Protein AF-A0A3S4XMI9-F1 (afdb_monomer_lite)

Secondary structure (DSSP, 8-state):
-B-HHHHHHHHHHH-HHHHHHHHHHHHHHHHH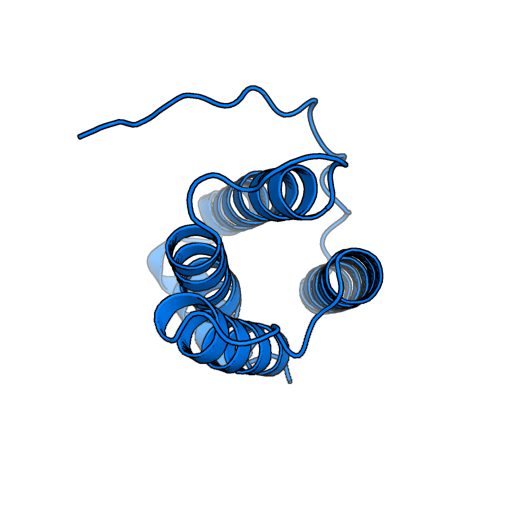HHHHHHSSS--S-HHHHHHHHHHHHHHTTBHHHHHHHHHHHHHHHTTPPPSS-HHHHHHHHHHHHHHHHHHHT----------------

Structure (mmCIF, N/CA/C/O backbone):
data_AF-A0A3S4XMI9-F1
#
_entry.id   AF-A0A3S4XMI9-F1
#
loop_
_atom_site.group_PDB
_atom_site.id
_atom_site.type_symbol
_atom_site.label_atom_id
_atom_site.label_alt_id
_atom_site.label_comp_id
_atom_site.label_asym_id
_atom_site.label_entity_id
_atom_site.label_seq_id
_atom_site.pdbx_PDB_ins_code
_atom_site.Cartn_x
_atom_site.Cartn_y
_atom_site.Cartn_z
_atom_site.occupancy
_atom_site.B_iso_or_equiv
_atom_site.auth_seq_id
_atom_site.auth_comp_id
_atom_site.auth_asym_id
_atom_site.auth_atom_id
_atom_site.pdbx_PDB_model_num
ATOM 1 N N . MET A 1 1 ? 9.997 -5.320 2.770 1.00 86.06 1 MET A N 1
ATOM 2 C CA . MET A 1 1 ? 10.868 -5.868 1.718 1.00 86.06 1 MET A CA 1
ATOM 3 C C . MET A 1 1 ? 10.211 -5.598 0.380 1.00 86.06 1 MET A C 1
ATOM 5 O O . MET A 1 1 ? 8.987 -5.629 0.320 1.00 86.06 1 MET A O 1
ATOM 9 N N . LEU A 1 2 ? 11.016 -5.252 -0.625 1.00 92.62 2 LEU A N 1
ATOM 10 C CA . LEU A 1 2 ? 10.571 -5.104 -2.007 1.00 92.62 2 LEU A CA 1
ATOM 11 C C . LEU A 1 2 ? 11.002 -6.344 -2.784 1.00 92.62 2 LEU A C 1
ATOM 13 O O . LEU A 1 2 ? 12.182 -6.695 -2.765 1.00 92.62 2 LEU A O 1
ATOM 17 N N . ASN A 1 3 ? 10.060 -6.988 -3.458 1.00 95.06 3 ASN A N 1
ATOM 18 C CA . ASN A 1 3 ? 10.336 -8.077 -4.374 1.00 95.06 3 ASN A CA 1
ATOM 19 C C . ASN A 1 3 ? 10.674 -7.495 -5.749 1.00 95.06 3 ASN A C 1
ATOM 21 O O . ASN A 1 3 ? 9.788 -7.136 -6.520 1.00 95.06 3 ASN A O 1
ATOM 25 N N . LEU A 1 4 ? 11.970 -7.363 -6.028 1.00 94.06 4 LEU A N 1
ATOM 26 C CA . LEU A 1 4 ? 12.448 -6.798 -7.291 1.00 94.06 4 LEU A CA 1
ATOM 27 C C . LEU A 1 4 ? 12.168 -7.723 -8.479 1.00 94.06 4 LEU A C 1
ATOM 29 O O . LEU A 1 4 ? 11.846 -7.227 -9.549 1.00 94.06 4 LEU A O 1
ATOM 33 N N . GLN A 1 5 ? 12.194 -9.043 -8.268 1.00 94.75 5 GLN A N 1
ATOM 34 C CA . GLN A 1 5 ? 11.858 -10.004 -9.319 1.00 94.75 5 GLN A CA 1
ATOM 35 C C . GLN A 1 5 ? 10.417 -9.805 -9.801 1.00 94.75 5 GLN A C 1
ATOM 37 O O . GLN A 1 5 ? 10.182 -9.741 -10.997 1.00 94.75 5 GLN A O 1
ATOM 42 N N . GLN A 1 6 ? 9.469 -9.611 -8.878 1.00 94.19 6 GLN A N 1
ATOM 43 C CA . GLN A 1 6 ? 8.073 -9.319 -9.220 1.00 94.19 6 GLN A CA 1
ATOM 44 C C . GLN A 1 6 ? 7.932 -8.040 -10.063 1.00 94.19 6 GLN A C 1
ATOM 46 O O . GLN A 1 6 ? 7.087 -7.987 -10.953 1.00 94.19 6 GLN A O 1
ATOM 51 N N . LEU A 1 7 ? 8.734 -7.007 -9.781 1.00 93.88 7 LEU A N 1
ATOM 52 C CA . LEU A 1 7 ? 8.727 -5.754 -10.542 1.00 93.88 7 LEU A CA 1
ATOM 53 C C . LEU A 1 7 ? 9.347 -5.924 -11.933 1.00 93.88 7 LEU A C 1
ATOM 55 O O . LEU A 1 7 ? 8.830 -5.360 -12.896 1.00 93.88 7 LEU A O 1
ATOM 59 N N . ASP A 1 8 ? 10.424 -6.700 -12.039 1.00 94.00 8 ASP A N 1
ATOM 60 C CA . ASP A 1 8 ? 11.071 -7.014 -13.313 1.00 94.00 8 ASP A CA 1
ATOM 61 C C . ASP A 1 8 ? 10.165 -7.881 -14.200 1.00 94.00 8 ASP A C 1
ATOM 63 O O . ASP A 1 8 ? 10.022 -7.595 -15.389 1.00 94.00 8 ASP A O 1
ATOM 67 N N . ASP A 1 9 ? 9.488 -8.875 -13.620 1.00 94.12 9 ASP A N 1
ATOM 68 C CA . ASP A 1 9 ? 8.506 -9.715 -14.313 1.00 94.12 9 ASP A CA 1
ATOM 69 C C . ASP A 1 9 ? 7.331 -8.859 -14.815 1.00 94.12 9 ASP A C 1
ATOM 71 O O . ASP A 1 9 ? 6.991 -8.895 -15.996 1.00 94.12 9 ASP A O 1
ATOM 75 N N . LEU A 1 10 ? 6.781 -7.994 -13.952 1.00 93.12 10 LEU A N 1
ATOM 76 C CA . LEU A 1 10 ? 5.700 -7.073 -14.318 1.00 93.12 10 LEU A CA 1
ATOM 77 C C . LEU A 1 10 ? 6.110 -6.120 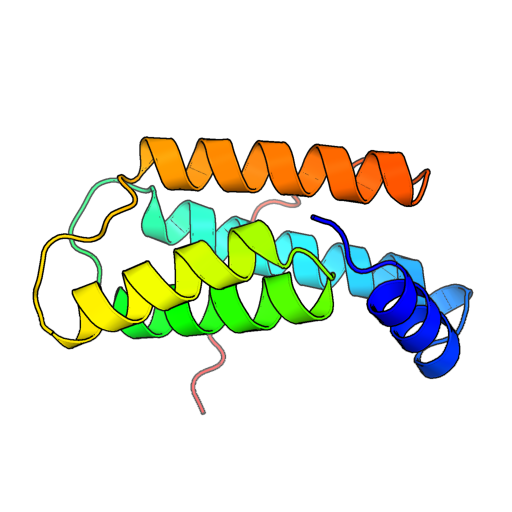-15.452 1.00 93.12 10 LEU A C 1
ATOM 79 O O . LEU A 1 10 ? 5.318 -5.839 -16.352 1.00 93.12 10 LEU A O 1
ATOM 83 N N . ARG A 1 11 ? 7.355 -5.631 -15.428 1.00 94.44 11 ARG A N 1
ATOM 84 C CA . ARG A 1 11 ? 7.916 -4.799 -16.501 1.00 94.44 11 ARG A CA 1
ATOM 85 C C . ARG A 1 11 ? 8.071 -5.586 -17.797 1.00 94.44 11 ARG A C 1
ATOM 87 O O . ARG A 1 11 ? 7.800 -5.039 -18.862 1.00 94.44 11 ARG A O 1
ATOM 94 N N . SER A 1 12 ? 8.505 -6.841 -17.717 1.00 94.75 12 SER A N 1
ATOM 95 C CA . SER A 1 12 ? 8.649 -7.714 -18.883 1.00 94.75 12 SER A CA 1
ATOM 96 C C . SER A 1 12 ? 7.299 -8.024 -19.532 1.00 94.75 12 SER A C 1
ATOM 98 O O . SER A 1 12 ? 7.211 -8.053 -20.757 1.00 94.75 12 SER A O 1
ATOM 100 N N . ASP A 1 13 ? 6.258 -8.235 -18.728 1.00 93.88 13 ASP A N 1
ATOM 101 C CA . ASP A 1 13 ? 4.923 -8.597 -19.211 1.00 93.88 13 ASP A CA 1
ATOM 102 C C . ASP A 1 13 ? 4.200 -7.428 -19.892 1.00 93.88 13 ASP A C 1
ATOM 104 O O . ASP A 1 13 ? 3.504 -7.613 -20.891 1.00 93.88 13 ASP A O 1
ATOM 108 N N . VAL A 1 14 ? 4.357 -6.217 -19.353 1.00 93.19 14 VAL A N 1
ATOM 109 C CA . VAL A 1 14 ? 3.619 -5.023 -19.804 1.00 93.19 14 VAL A CA 1
ATOM 110 C C . VAL A 1 14 ? 4.425 -4.206 -20.822 1.00 93.19 14 VAL A C 1
ATOM 112 O O . VAL A 1 14 ? 3.853 -3.482 -21.637 1.00 93.19 14 VAL A O 1
ATOM 115 N N . GLY A 1 15 ? 5.751 -4.349 -20.813 1.00 92.12 15 GLY A N 1
ATOM 116 C CA . GLY A 1 15 ? 6.674 -3.553 -21.614 1.00 92.12 15 GLY A CA 1
ATOM 117 C C . GLY A 1 15 ? 7.021 -2.209 -20.967 1.00 92.12 15 GLY A C 1
ATOM 118 O O . GLY A 1 15 ? 6.340 -1.723 -20.065 1.00 92.12 15 GLY A O 1
ATOM 119 N N . GLU A 1 16 ? 8.112 -1.601 -21.438 1.00 84.62 16 GLU A N 1
ATOM 120 C CA . GLU A 1 16 ? 8.682 -0.375 -20.857 1.00 84.62 16 GLU A CA 1
ATOM 121 C C . GLU A 1 16 ? 7.699 0.805 -20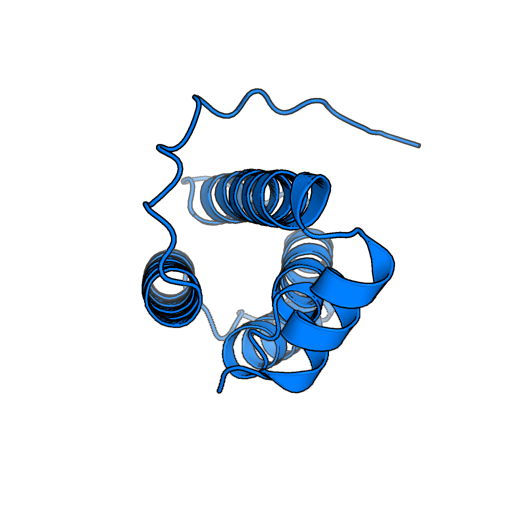.886 1.00 84.62 16 GLU A C 1
ATOM 123 O O . GLU A 1 16 ? 7.548 1.496 -19.878 1.00 84.62 16 GLU A O 1
ATOM 128 N N . ASP A 1 17 ? 6.967 0.966 -21.993 1.00 82.81 17 ASP A N 1
ATOM 129 C CA . ASP A 1 17 ? 6.012 2.062 -22.184 1.00 82.81 17 ASP A CA 1
ATOM 130 C C . ASP A 1 17 ? 4.792 1.953 -21.252 1.00 82.81 17 ASP A C 1
ATOM 132 O O . ASP A 1 17 ? 4.305 2.963 -20.753 1.00 82.81 17 ASP A O 1
ATOM 136 N N . GLY A 1 18 ? 4.307 0.736 -20.983 1.00 91.00 18 GLY A N 1
ATOM 137 C CA . GLY A 1 18 ? 3.114 0.517 -20.156 1.00 91.00 18 GLY A CA 1
ATOM 138 C C . GLY A 1 18 ? 3.409 0.325 -18.668 1.00 91.00 18 GLY A C 1
ATOM 139 O O . GLY A 1 18 ? 2.505 0.433 -17.840 1.00 91.00 18 GLY A O 1
ATOM 140 N N . PHE A 1 19 ? 4.662 0.041 -18.298 1.00 92.88 19 PHE A N 1
ATOM 141 C CA . PHE A 1 19 ? 5.026 -0.225 -16.908 1.00 92.88 19 PHE A CA 1
ATOM 142 C C . PHE A 1 19 ? 4.801 1.000 -16.015 1.00 92.88 19 PHE A C 1
ATOM 144 O O . PHE A 1 19 ? 4.235 0.872 -14.932 1.00 92.88 19 PHE A O 1
ATOM 151 N N . ALA A 1 20 ? 5.203 2.192 -16.465 1.00 91.69 20 ALA A N 1
ATOM 152 C CA . ALA A 1 20 ? 5.030 3.415 -15.683 1.00 91.69 20 ALA A CA 1
ATOM 153 C C . ALA A 1 20 ? 3.546 3.741 -15.436 1.00 91.69 20 ALA A C 1
ATOM 155 O O . ALA A 1 20 ? 3.173 4.051 -14.302 1.00 91.69 20 ALA A O 1
ATOM 156 N N . ASP A 1 21 ? 2.710 3.603 -16.468 1.00 90.69 21 ASP A N 1
ATOM 157 C CA . ASP A 1 21 ? 1.262 3.823 -16.384 1.00 90.69 21 ASP A CA 1
ATOM 158 C C . ASP A 1 21 ? 0.592 2.799 -15.465 1.00 90.69 21 ASP A C 1
ATOM 160 O O . ASP A 1 21 ? -0.254 3.152 -14.643 1.00 90.69 21 ASP A O 1
ATOM 164 N N . LEU A 1 22 ? 1.015 1.535 -15.537 1.00 92.12 22 LEU A N 1
ATOM 165 C CA . LEU A 1 22 ? 0.497 0.487 -14.667 1.00 92.12 22 LEU A CA 1
ATOM 166 C C . LEU A 1 22 ? 0.853 0.736 -13.196 1.00 92.12 22 LEU A C 1
ATOM 168 O O . LEU A 1 22 ? -0.005 0.603 -12.324 1.00 92.12 22 LEU A O 1
ATOM 172 N N . ILE A 1 23 ? 2.102 1.123 -12.909 1.00 93.50 23 ILE A N 1
ATOM 173 C CA . ILE A 1 23 ? 2.518 1.505 -11.554 1.00 93.50 23 ILE A CA 1
ATOM 174 C C . ILE A 1 23 ? 1.680 2.690 -11.066 1.00 93.50 23 ILE A C 1
ATOM 176 O O . ILE A 1 23 ? 1.179 2.648 -9.943 1.00 93.50 23 ILE A O 1
ATOM 180 N N . ALA A 1 24 ? 1.488 3.722 -11.893 1.00 91.75 24 ALA A N 1
ATOM 181 C CA . ALA A 1 24 ? 0.673 4.880 -11.535 1.00 91.75 24 ALA A CA 1
ATOM 182 C C . ALA A 1 24 ? -0.781 4.490 -11.215 1.00 91.75 24 ALA A C 1
ATOM 184 O O . ALA A 1 24 ? -1.307 4.939 -10.198 1.00 91.75 24 ALA A O 1
ATOM 185 N N . LEU A 1 25 ? -1.386 3.601 -12.011 1.00 91.38 25 LEU A N 1
ATOM 186 C CA . LEU A 1 25 ? -2.740 3.094 -11.783 1.00 91.38 25 LEU A CA 1
ATOM 187 C C . LEU A 1 25 ? -2.854 2.363 -10.439 1.00 91.38 25 LEU A C 1
ATOM 189 O O . LEU A 1 25 ? -3.701 2.709 -9.620 1.00 91.38 25 LEU A O 1
ATOM 193 N N . PHE A 1 26 ? -1.958 1.412 -10.156 1.00 92.56 26 PHE A N 1
ATOM 194 C CA . PHE A 1 26 ? -1.972 0.707 -8.869 1.00 92.56 26 PHE A CA 1
ATOM 195 C C . PHE A 1 26 ? -1.750 1.653 -7.683 1.00 92.56 26 PHE A C 1
ATOM 197 O O . PHE A 1 26 ? -2.367 1.478 -6.628 1.00 92.56 26 PHE A O 1
ATOM 204 N N . LEU A 1 27 ? -0.864 2.644 -7.830 1.00 93.69 27 LEU A N 1
ATOM 205 C CA . LEU A 1 27 ? -0.624 3.659 -6.804 1.00 93.69 27 LEU A CA 1
ATOM 206 C C . LEU A 1 27 ? -1.880 4.499 -6.536 1.00 93.69 27 LEU A C 1
ATOM 208 O O . LEU A 1 27 ? -2.186 4.754 -5.370 1.00 93.69 27 LEU A O 1
ATOM 212 N N . GLU A 1 28 ? -2.601 4.900 -7.584 1.00 92.94 28 GLU A N 1
ATOM 213 C CA . GLU A 1 28 ? -3.854 5.654 -7.490 1.00 92.94 28 GLU A CA 1
ATOM 214 C C . GLU A 1 28 ? -4.959 4.831 -6.821 1.00 92.94 28 GLU A C 1
ATOM 216 O O . GLU A 1 28 ? -5.554 5.281 -5.840 1.00 92.94 28 GLU A O 1
ATOM 221 N N . GLU A 1 29 ? -5.203 3.602 -7.278 1.00 92.88 29 GLU A N 1
ATOM 222 C CA . GLU A 1 29 ? -6.235 2.739 -6.696 1.00 92.88 29 GLU A CA 1
ATOM 223 C C . GLU A 1 29 ? -5.960 2.449 -5.215 1.00 92.88 29 GLU A C 1
ATOM 225 O O . GLU A 1 29 ? -6.843 2.585 -4.360 1.00 92.88 29 GLU A O 1
ATOM 230 N N . THR A 1 30 ? -4.708 2.114 -4.889 1.00 94.94 30 THR A N 1
ATOM 231 C CA . THR A 1 30 ? -4.286 1.864 -3.505 1.00 94.94 30 THR A CA 1
ATOM 232 C C . THR A 1 30 ? -4.468 3.116 -2.647 1.00 94.94 30 THR A C 1
ATOM 234 O O . THR A 1 30 ? -4.961 3.030 -1.521 1.00 94.94 30 THR A O 1
ATOM 237 N N . ASP A 1 31 ? -4.143 4.295 -3.184 1.00 94.25 31 ASP A N 1
ATOM 238 C CA . ASP A 1 31 ? -4.295 5.571 -2.492 1.00 94.25 31 ASP A CA 1
ATOM 239 C C . ASP A 1 31 ? -5.720 5.846 -2.030 1.00 94.25 31 ASP A C 1
ATOM 241 O O . ASP A 1 31 ? -5.911 6.345 -0.913 1.00 94.25 31 ASP A O 1
ATOM 245 N N . GLY A 1 32 ? -6.716 5.576 -2.869 1.00 93.25 32 GLY A N 1
ATOM 246 C CA . GLY A 1 32 ? -8.089 5.862 -2.483 1.00 93.25 32 GLY A CA 1
ATOM 247 C C . GLY A 1 32 ? -8.742 4.781 -1.647 1.00 93.25 32 GLY A C 1
ATOM 248 O O . GLY A 1 32 ? -9.603 5.118 -0.832 1.00 93.25 32 GLY A O 1
ATOM 249 N N . VAL A 1 33 ? -8.297 3.523 -1.734 1.00 94.94 33 VAL A N 1
ATOM 250 C CA . VAL A 1 33 ? -8.676 2.528 -0.720 1.00 94.94 33 VAL A CA 1
ATOM 251 C C . VAL A 1 33 ? -8.101 2.923 0.636 1.00 94.94 33 VAL A C 1
ATOM 253 O O . VAL A 1 33 ? -8.857 3.008 1.603 1.00 94.94 33 VAL A O 1
ATOM 256 N N . VAL A 1 34 ? -6.818 3.296 0.712 1.00 95.38 34 VAL A N 1
ATOM 257 C CA . VAL A 1 34 ? -6.225 3.824 1.952 1.00 95.38 34 VAL A CA 1
ATOM 258 C C . VAL A 1 34 ? -6.987 5.061 2.427 1.00 95.38 34 VAL A C 1
ATOM 260 O O . VAL A 1 34 ? -7.403 5.097 3.578 1.00 95.38 34 VAL A O 1
ATOM 263 N N . ALA A 1 35 ? -7.279 6.035 1.560 1.00 93.69 35 ALA A N 1
ATOM 264 C CA . ALA A 1 35 ? -8.031 7.233 1.949 1.00 93.69 35 ALA A CA 1
ATOM 265 C C . ALA A 1 35 ? -9.432 6.904 2.497 1.00 93.69 35 ALA A C 1
ATOM 267 O O . ALA A 1 35 ? -9.852 7.461 3.513 1.00 93.69 35 ALA A O 1
ATOM 268 N N . ARG A 1 36 ? -10.151 5.963 1.869 1.00 93.50 36 ARG A N 1
ATOM 269 C CA . ARG A 1 36 ? -11.447 5.476 2.361 1.00 93.50 36 ARG A CA 1
ATOM 270 C C . ARG A 1 36 ? -11.304 4.817 3.729 1.00 93.50 36 ARG A C 1
ATOM 272 O O . ARG A 1 36 ? -12.118 5.076 4.617 1.00 93.50 36 ARG A O 1
ATOM 279 N N . MET A 1 37 ? -10.285 3.987 3.929 1.00 93.62 37 MET A N 1
ATOM 280 C CA . MET A 1 37 ? -10.042 3.294 5.196 1.00 93.62 37 MET A CA 1
ATOM 281 C C . MET A 1 37 ? -9.569 4.233 6.308 1.00 93.62 37 MET A C 1
ATOM 283 O O . MET A 1 37 ? -9.866 3.984 7.475 1.00 93.62 37 MET A O 1
ATOM 287 N N . THR A 1 38 ? -8.912 5.341 5.977 1.00 94.44 38 THR A N 1
ATOM 288 C CA . THR A 1 38 ? -8.389 6.285 6.973 1.00 94.44 38 THR A CA 1
ATOM 289 C C . THR A 1 38 ? -9.333 7.442 7.283 1.00 94.44 38 THR A C 1
ATOM 291 O O . THR A 1 38 ? -9.217 8.061 8.341 1.00 94.44 38 THR A O 1
ATOM 294 N N . ALA A 1 39 ? -10.327 7.689 6.425 1.00 93.00 39 ALA A N 1
ATOM 295 C CA . ALA A 1 39 ? -11.370 8.680 6.668 1.00 93.00 39 ALA A CA 1
ATOM 296 C C . ALA A 1 39 ? -12.143 8.416 7.981 1.00 93.00 39 ALA A C 1
ATOM 298 O O . ALA A 1 39 ? -12.332 7.265 8.377 1.00 93.00 39 ALA A O 1
ATOM 299 N N . PRO A 1 40 ? -12.644 9.448 8.673 1.00 90.94 40 PRO A N 1
ATOM 300 C CA . PRO A 1 40 ? -13.498 9.250 9.839 1.00 90.94 40 PRO A CA 1
ATOM 301 C C . PRO A 1 40 ? -14.846 8.619 9.450 1.00 90.94 40 PRO A C 1
ATOM 303 O O . PRO A 1 40 ? -15.371 8.865 8.366 1.00 90.94 40 PRO A O 1
ATOM 306 N N . GLY A 1 41 ? -15.430 7.839 10.362 1.00 87.88 41 GLY A N 1
ATOM 307 C CA . GLY A 1 41 ? -16.754 7.231 10.193 1.00 87.88 41 GLY A CA 1
ATOM 308 C C . GLY A 1 41 ? -16.738 5.704 10.041 1.00 87.88 41 GLY A C 1
ATOM 309 O O . GLY A 1 41 ? -15.668 5.089 9.994 1.00 87.88 41 GLY A O 1
ATOM 310 N N . PRO A 1 42 ? -17.930 5.078 10.012 1.00 81.62 42 PRO A N 1
ATOM 311 C CA . PRO A 1 42 ? -18.061 3.630 9.908 1.00 81.62 42 PRO A CA 1
ATOM 312 C C . PRO A 1 42 ? -17.536 3.124 8.561 1.00 81.62 42 PRO A C 1
ATOM 314 O O . PRO A 1 42 ? -17.748 3.742 7.518 1.00 81.62 42 PRO A O 1
ATOM 317 N N . LYS A 1 43 ? -16.855 1.979 8.591 1.00 85.44 43 LYS A N 1
ATOM 318 C CA . LYS A 1 43 ? -16.367 1.279 7.399 1.00 85.44 43 LYS A CA 1
ATOM 319 C C . LYS A 1 43 ? -17.406 0.266 6.950 1.00 85.44 43 LYS A C 1
ATOM 321 O O . LYS A 1 43 ? -17.941 -0.451 7.789 1.00 85.44 43 LYS A O 1
ATOM 326 N N . MET A 1 44 ? -17.690 0.232 5.649 1.00 81.56 44 MET A N 1
ATOM 327 C CA . MET A 1 44 ? -18.695 -0.681 5.099 1.00 81.56 44 MET A CA 1
ATOM 328 C C . MET A 1 44 ? -18.190 -2.126 5.073 1.00 81.56 44 MET A C 1
ATOM 330 O O . MET A 1 44 ? -18.901 -3.003 5.549 1.00 81.56 44 MET A O 1
ATOM 334 N N . ASP A 1 45 ? -16.966 -2.360 4.588 1.00 93.19 45 ASP A N 1
ATOM 335 C CA . ASP A 1 45 ? -16.355 -3.694 4.559 1.00 93.19 45 ASP A CA 1
ATOM 336 C C . ASP A 1 45 ? -14.817 -3.617 4.692 1.00 93.19 45 ASP A C 1
ATOM 338 O O . ASP A 1 45 ? -14.091 -3.589 3.695 1.00 93.19 45 ASP A O 1
ATOM 342 N N . PRO A 1 46 ? -14.285 -3.554 5.930 1.00 92.12 46 PRO A N 1
ATOM 343 C CA . PRO A 1 46 ? -12.843 -3.501 6.158 1.00 92.12 46 PRO A CA 1
ATOM 344 C C . PRO A 1 46 ? -12.093 -4.730 5.637 1.00 92.12 46 PRO A C 1
ATOM 346 O O . PRO A 1 46 ? -10.931 -4.610 5.262 1.00 92.12 46 PRO A O 1
ATOM 349 N N . ALA A 1 47 ? -12.725 -5.909 5.637 1.00 96.00 47 ALA A N 1
ATOM 350 C CA . ALA A 1 47 ? -12.075 -7.141 5.205 1.00 96.00 47 ALA A CA 1
ATOM 351 C C . ALA A 1 47 ? -11.847 -7.125 3.689 1.00 96.00 47 ALA A C 1
ATOM 353 O O . ALA A 1 47 ? -10.735 -7.405 3.243 1.00 96.00 47 ALA A O 1
ATOM 354 N N . ALA A 1 48 ? -12.854 -6.717 2.909 1.00 96.12 48 ALA A N 1
ATOM 355 C CA . ALA A 1 48 ? -12.709 -6.529 1.467 1.00 96.12 48 ALA A CA 1
ATOM 356 C C . ALA A 1 48 ? -11.683 -5.436 1.124 1.00 96.12 48 ALA A C 1
ATOM 358 O O . ALA A 1 48 ? -10.862 -5.618 0.223 1.00 96.12 48 ALA A O 1
ATOM 359 N N . ASP A 1 49 ? -11.672 -4.332 1.875 1.00 96.44 49 ASP A N 1
ATOM 360 C CA . ASP A 1 49 ? -10.688 -3.266 1.679 1.00 96.44 49 ASP A CA 1
ATOM 361 C C . ASP A 1 49 ? -9.248 -3.769 1.928 1.00 96.44 49 ASP A C 1
ATOM 363 O O . ASP A 1 49 ? -8.361 -3.553 1.098 1.00 96.44 49 ASP A O 1
ATOM 367 N N . PHE A 1 50 ? -9.000 -4.508 3.019 1.00 97.31 50 PHE A N 1
ATOM 368 C CA . PHE A 1 50 ? -7.684 -5.109 3.275 1.00 97.31 50 PHE A CA 1
ATOM 369 C C . PHE A 1 50 ? -7.315 -6.200 2.263 1.00 97.31 50 PHE A C 1
ATOM 371 O O . PHE A 1 50 ? -6.145 -6.300 1.887 1.00 97.31 50 PHE A O 1
ATOM 378 N N . HIS A 1 51 ? -8.288 -6.979 1.782 1.00 97.38 51 HIS A N 1
ATOM 379 C CA . HIS A 1 51 ? -8.078 -7.964 0.721 1.00 97.38 51 HIS A CA 1
ATOM 380 C C . HIS A 1 51 ? -7.568 -7.303 -0.564 1.00 97.38 51 HIS A C 1
ATOM 382 O O . HIS A 1 51 ? -6.593 -7.771 -1.161 1.00 97.38 51 HIS A O 1
ATOM 388 N N . PHE A 1 52 ? -8.190 -6.188 -0.959 1.00 96.44 52 PHE A N 1
ATOM 389 C CA . PHE A 1 52 ? -7.748 -5.392 -2.098 1.00 96.44 52 PHE A CA 1
ATOM 390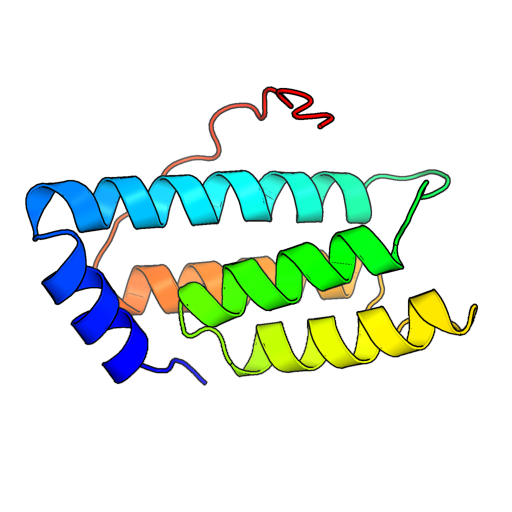 C C . PHE A 1 52 ? -6.319 -4.876 -1.890 1.00 96.44 52 PHE A C 1
ATOM 392 O O . PHE A 1 52 ? -5.450 -5.123 -2.728 1.00 96.44 52 PHE A O 1
ATOM 399 N N . LEU A 1 53 ? -6.045 -4.226 -0.750 1.00 96.88 53 LEU A N 1
ATOM 400 C CA . LEU A 1 53 ? -4.714 -3.688 -0.445 1.00 96.88 53 LEU A CA 1
ATOM 401 C C . LEU A 1 53 ? -3.638 -4.778 -0.456 1.00 96.88 53 LEU A C 1
ATOM 403 O O . LEU A 1 53 ? -2.561 -4.576 -1.019 1.00 96.88 53 LEU A O 1
ATOM 407 N N . LYS A 1 54 ? -3.929 -5.954 0.109 1.00 96.06 54 LYS A N 1
ATOM 408 C CA . LYS A 1 54 ? -3.037 -7.119 0.070 1.00 96.06 54 LYS A CA 1
ATOM 409 C C . LYS A 1 54 ? -2.668 -7.481 -1.368 1.00 96.06 54 LYS A C 1
ATOM 411 O O . LYS A 1 54 ? -1.483 -7.667 -1.647 1.00 96.06 54 LYS A O 1
ATOM 416 N N . GLY A 1 55 ? -3.656 -7.592 -2.258 1.00 94.81 55 GLY A N 1
ATOM 417 C CA . GLY A 1 55 ? -3.455 -7.940 -3.667 1.00 94.81 55 GLY A CA 1
ATOM 418 C C . GLY A 1 55 ? -2.679 -6.874 -4.441 1.00 94.81 55 GLY A C 1
ATOM 419 O O . GLY A 1 55 ? -1.641 -7.180 -5.028 1.00 94.81 55 GLY A O 1
ATOM 420 N N . ALA A 1 56 ? -3.132 -5.619 -4.379 1.00 93.12 56 ALA A N 1
ATOM 421 C CA . ALA A 1 56 ? -2.515 -4.497 -5.086 1.00 93.12 56 ALA A CA 1
ATOM 422 C C . ALA A 1 56 ? -1.042 -4.317 -4.691 1.00 93.12 56 ALA A C 1
ATOM 424 O O . ALA A 1 56 ? -0.153 -4.236 -5.538 1.00 93.12 56 ALA A O 1
ATOM 425 N N . THR A 1 57 ? -0.751 -4.349 -3.390 1.00 94.31 57 THR A N 1
ATOM 426 C CA . THR A 1 57 ? 0.618 -4.151 -2.901 1.00 94.31 57 THR A CA 1
ATOM 427 C C . THR A 1 57 ? 1.518 -5.363 -3.128 1.00 94.31 57 THR A C 1
ATOM 429 O O . THR A 1 57 ? 2.716 -5.190 -3.347 1.00 94.31 57 THR A O 1
ATOM 432 N N . ARG A 1 58 ? 0.964 -6.583 -3.188 1.00 94.50 58 ARG A N 1
ATOM 433 C CA . ARG A 1 58 ? 1.711 -7.773 -3.622 1.00 94.50 58 ARG A CA 1
ATOM 434 C C . ARG A 1 58 ? 2.148 -7.671 -5.081 1.00 94.50 58 ARG A C 1
ATOM 436 O O . ARG A 1 58 ? 3.295 -7.998 -5.372 1.00 94.50 58 ARG A O 1
ATOM 443 N N . ASN A 1 59 ? 1.275 -7.192 -5.968 1.00 91.69 59 ASN A N 1
ATOM 444 C CA . ASN A 1 59 ? 1.606 -6.996 -7.385 1.00 91.69 59 ASN A CA 1
ATOM 445 C C . ASN A 1 59 ? 2.730 -5.966 -7.577 1.00 91.69 59 ASN A C 1
ATOM 447 O O . ASN A 1 59 ? 3.575 -6.133 -8.449 1.00 91.69 59 ASN A O 1
ATOM 451 N N . LEU A 1 60 ? 2.799 -4.958 -6.704 1.00 93.81 60 LEU A N 1
ATOM 452 C CA . LEU A 1 60 ? 3.893 -3.981 -6.648 1.00 93.81 60 LEU A CA 1
ATOM 453 C C . LEU A 1 60 ? 5.155 -4.491 -5.920 1.00 93.81 60 LEU A C 1
ATOM 455 O O . LEU A 1 60 ? 6.081 -3.722 -5.663 1.00 93.81 60 LEU A O 1
ATOM 459 N N . GLY A 1 61 ? 5.192 -5.762 -5.514 1.00 94.50 61 GLY A N 1
ATOM 460 C CA . GLY A 1 61 ? 6.314 -6.348 -4.781 1.00 94.50 61 GLY A CA 1
ATOM 461 C C . GLY A 1 61 ? 6.474 -5.844 -3.339 1.00 94.50 61 GLY A C 1
ATOM 462 O O . GLY A 1 61 ? 7.504 -6.101 -2.720 1.00 94.50 61 GLY A O 1
ATOM 463 N N . LEU A 1 62 ? 5.492 -5.148 -2.759 1.00 95.81 62 LEU A N 1
ATOM 464 C CA . LEU A 1 62 ? 5.531 -4.604 -1.393 1.00 95.81 62 LEU A CA 1
ATOM 465 C C . LEU A 1 62 ? 5.186 -5.682 -0.348 1.00 95.81 62 LEU A C 1
ATOM 467 O O . LEU A 1 62 ? 4.209 -5.571 0.392 1.00 95.81 62 LEU A O 1
ATOM 471 N N . GLU A 1 63 ? 5.997 -6.735 -0.264 1.00 94.50 63 GLU A N 1
ATOM 472 C CA . GLU A 1 63 ? 5.693 -7.947 0.514 1.00 94.50 63 GLU A CA 1
ATOM 473 C C . GLU A 1 63 ? 5.371 -7.675 1.986 1.00 94.50 63 GLU A C 1
ATOM 475 O O . GLU A 1 63 ? 4.447 -8.263 2.540 1.00 94.50 63 GLU A O 1
ATOM 480 N N . SER A 1 64 ? 6.101 -6.755 2.624 1.00 93.06 64 SER A N 1
ATOM 481 C CA . SER A 1 64 ? 5.859 -6.431 4.036 1.00 93.06 64 SER A CA 1
ATOM 482 C C . SER A 1 64 ? 4.517 -5.742 4.249 1.00 93.06 64 SER A C 1
ATOM 484 O O . SER A 1 64 ? 3.827 -6.064 5.206 1.00 93.06 64 SER A O 1
ATOM 486 N N . PHE A 1 65 ? 4.133 -4.821 3.365 1.00 95.19 65 PHE A N 1
ATOM 487 C CA . PHE A 1 65 ? 2.840 -4.152 3.478 1.00 95.19 65 PHE A CA 1
ATOM 488 C C . PHE A 1 65 ? 1.704 -5.131 3.169 1.00 95.19 65 PHE A C 1
ATOM 490 O O . PHE A 1 65 ? 0.747 -5.222 3.931 1.00 95.19 65 PHE A O 1
ATOM 497 N N . SER A 1 66 ? 1.871 -5.951 2.126 1.00 96.50 66 SER A N 1
ATOM 498 C CA . SER A 1 66 ? 0.923 -7.011 1.775 1.00 96.50 66 SER A CA 1
ATOM 499 C C . SER A 1 66 ? 0.691 -7.993 2.931 1.00 96.50 66 SER A C 1
ATOM 501 O O . SER A 1 66 ? -0.453 -8.348 3.216 1.00 96.50 66 SER A O 1
ATOM 503 N N . ALA A 1 67 ? 1.749 -8.383 3.652 1.00 95.50 67 ALA A N 1
ATOM 504 C CA . ALA A 1 67 ? 1.644 -9.259 4.818 1.00 95.50 67 ALA A CA 1
ATOM 505 C C . ALA A 1 67 ? 0.825 -8.626 5.955 1.00 95.50 67 ALA A C 1
ATOM 507 O O . ALA A 1 67 ? -0.063 -9.276 6.502 1.00 95.50 67 ALA A O 1
ATOM 508 N N . VAL A 1 68 ? 1.058 -7.347 6.265 1.00 95.38 68 VAL A N 1
ATOM 509 C CA . VAL A 1 68 ? 0.284 -6.650 7.303 1.00 95.38 68 VAL A CA 1
ATOM 510 C C . VAL A 1 68 ? -1.179 -6.470 6.874 1.00 95.38 68 VAL A C 1
ATOM 512 O O . VAL A 1 68 ? -2.084 -6.655 7.688 1.00 95.38 68 VAL A O 1
ATOM 515 N N . CYS A 1 69 ? -1.445 -6.183 5.594 1.00 96.81 69 CYS A N 1
ATOM 516 C CA . CYS A 1 69 ? -2.811 -6.158 5.065 1.00 96.81 69 CYS A CA 1
ATOM 517 C C . CYS A 1 69 ? -3.499 -7.521 5.186 1.00 96.81 69 CYS A C 1
ATOM 519 O O . CYS A 1 69 ? -4.676 -7.567 5.518 1.00 96.81 69 CYS A O 1
ATOM 521 N N . HIS A 1 70 ? -2.781 -8.625 4.976 1.00 97.56 70 HIS A N 1
ATOM 522 C CA . HIS A 1 70 ? -3.331 -9.966 5.156 1.00 97.56 70 HIS A CA 1
ATOM 523 C C . HIS A 1 70 ? -3.697 -10.251 6.622 1.00 97.56 70 HIS A C 1
ATOM 525 O O . HIS A 1 70 ? -4.778 -10.763 6.899 1.00 97.56 70 HIS A O 1
ATOM 531 N N . GLU A 1 71 ? -2.848 -9.880 7.582 1.00 97.06 71 GLU A N 1
ATOM 532 C CA . GLU A 1 71 ? -3.180 -10.016 9.008 1.00 97.06 71 GLU A CA 1
ATOM 533 C C . GLU A 1 71 ? -4.411 -9.180 9.388 1.00 97.06 71 GLU A C 1
ATOM 535 O O . GLU A 1 71 ? -5.293 -9.646 10.115 1.00 97.06 71 GLU A O 1
ATOM 540 N N . ALA A 1 72 ? -4.505 -7.959 8.856 1.00 96.44 72 ALA A N 1
ATOM 541 C CA . ALA A 1 72 ? -5.643 -7.081 9.083 1.00 96.44 72 ALA A CA 1
ATOM 542 C C . ALA A 1 72 ? -6.935 -7.570 8.405 1.00 96.44 72 ALA A C 1
ATOM 544 O O . ALA A 1 72 ? -8.001 -7.465 9.009 1.00 96.44 72 ALA A O 1
ATOM 545 N N . GLU A 1 73 ? -6.849 -8.163 7.212 1.00 97.75 73 GLU A N 1
ATOM 546 C CA . GLU A 1 73 ? -7.959 -8.840 6.527 1.00 97.75 73 GLU A CA 1
ATOM 547 C C . GLU A 1 73 ? -8.531 -9.962 7.397 1.00 97.75 73 GLU A C 1
ATOM 549 O O . GLU A 1 73 ? -9.740 -10.012 7.622 1.00 97.75 73 GLU A O 1
ATOM 554 N N . LEU A 1 74 ? -7.668 -10.830 7.936 1.00 97.62 74 LEU A N 1
ATOM 555 C CA . LEU A 1 74 ? -8.088 -11.944 8.790 1.00 97.62 74 LEU A CA 1
ATOM 556 C C . LEU A 1 74 ? -8.753 -11.451 10.081 1.00 97.62 74 LEU A C 1
ATOM 558 O O . LEU A 1 74 ? -9.800 -11.970 10.473 1.00 97.62 74 LEU A O 1
ATOM 562 N N . ALA A 1 75 ? -8.173 -10.437 10.729 1.00 96.25 75 ALA A N 1
ATOM 563 C CA . ALA A 1 75 ? -8.752 -9.836 11.927 1.00 96.25 75 ALA A CA 1
ATOM 564 C C . ALA A 1 75 ? -10.126 -9.211 11.633 1.00 96.25 75 ALA A C 1
ATOM 566 O O . ALA A 1 75 ? -11.092 -9.493 12.344 1.00 96.25 75 ALA A O 1
ATOM 567 N N . ALA A 1 76 ? -10.236 -8.433 10.552 1.00 95.06 76 ALA A N 1
ATOM 568 C CA . ALA A 1 76 ? -11.482 -7.803 10.129 1.00 95.06 76 ALA A CA 1
ATOM 569 C C . ALA A 1 76 ? -12.573 -8.834 9.799 1.00 95.06 76 ALA A C 1
ATOM 571 O O . ALA A 1 76 ? -13.702 -8.698 10.270 1.00 95.06 76 ALA A O 1
ATOM 572 N N . ALA A 1 77 ? -12.234 -9.893 9.057 1.00 95.75 77 ALA A N 1
ATOM 573 C CA . ALA A 1 77 ? -13.161 -10.973 8.718 1.00 95.75 77 ALA A CA 1
ATOM 574 C C . ALA A 1 77 ? -13.662 -11.732 9.960 1.00 95.75 77 ALA A C 1
ATOM 576 O O . ALA A 1 77 ? -14.795 -12.211 9.990 1.00 95.75 77 ALA A O 1
ATOM 577 N N . ALA A 1 78 ? -12.839 -11.810 11.008 1.00 95.62 78 ALA A N 1
ATOM 578 C CA . ALA A 1 78 ? -13.196 -12.400 12.296 1.00 95.62 78 ALA A CA 1
ATOM 579 C C . ALA A 1 78 ? -13.919 -11.426 13.252 1.00 95.62 78 ALA A C 1
ATOM 581 O O . ALA A 1 78 ? -14.189 -11.785 14.403 1.00 95.62 78 ALA A O 1
ATOM 582 N N . GLY A 1 79 ? -14.200 -10.189 12.823 1.00 93.44 79 GLY A N 1
ATOM 583 C CA . GLY A 1 79 ? -14.780 -9.144 13.673 1.00 93.44 79 GLY A CA 1
ATOM 584 C C . GLY A 1 79 ? -13.873 -8.720 14.835 1.00 93.44 79 GLY A C 1
ATOM 585 O O . GLY A 1 79 ? -14.361 -8.225 15.850 1.00 93.44 79 GLY A O 1
ATOM 586 N N . GLN A 1 80 ? -12.565 -8.957 14.718 1.00 93.75 80 GLN A N 1
ATOM 587 C CA . GLN A 1 80 ? -11.558 -8.585 15.705 1.00 93.75 80 GLN A CA 1
ATOM 588 C C . GLN A 1 80 ? -10.955 -7.211 15.382 1.00 93.75 80 GLN A C 1
ATOM 590 O O . GLN A 1 80 ? -10.961 -6.784 14.223 1.00 93.75 80 GLN A O 1
ATOM 595 N N . PRO A 1 81 ? -10.394 -6.511 16.384 1.00 90.06 81 PRO A N 1
ATOM 596 C CA . PRO A 1 81 ? -9.606 -5.311 16.139 1.00 90.06 81 PRO A CA 1
ATOM 597 C C . PRO A 1 81 ? -8.449 -5.595 15.178 1.00 90.06 81 PRO A C 1
ATOM 599 O O . PRO A 1 81 ? -7.720 -6.574 15.338 1.00 90.06 81 PRO A O 1
ATOM 602 N N . THR A 1 82 ? -8.271 -4.723 14.192 1.00 91.81 82 THR A N 1
ATOM 603 C CA . THR A 1 82 ? -7.183 -4.828 13.219 1.00 91.81 82 THR A CA 1
ATOM 604 C C . THR A 1 82 ? -5.863 -4.387 13.856 1.00 91.81 82 THR A C 1
ATOM 606 O O . THR A 1 82 ? -5.862 -3.468 14.679 1.00 91.81 82 THR A O 1
ATOM 609 N N . PRO A 1 83 ? -4.720 -4.986 13.472 1.00 88.69 83 PRO A N 1
ATOM 610 C CA . PRO A 1 83 ? -3.408 -4.582 13.980 1.00 88.69 83 PRO A CA 1
ATOM 611 C C . PRO A 1 83 ? -2.976 -3.200 13.465 1.00 88.69 83 PRO A C 1
ATOM 613 O O . PRO A 1 83 ? -2.075 -2.588 14.027 1.00 88.69 83 PRO A O 1
ATOM 616 N N . LEU A 1 84 ? -3.623 -2.706 12.404 1.00 90.56 84 LEU A N 1
ATOM 617 C CA . LEU A 1 84 ? -3.409 -1.382 11.836 1.00 90.56 84 LEU A CA 1
ATOM 618 C C . LEU A 1 84 ? -4.503 -0.422 12.294 1.00 90.56 84 LEU A C 1
ATOM 620 O O . LEU A 1 84 ? -5.677 -0.618 11.963 1.00 90.56 84 LEU A O 1
ATOM 624 N N . SER A 1 85 ? -4.116 0.643 12.997 1.00 93.06 85 SER A N 1
ATOM 625 C CA . SER A 1 85 ? -4.979 1.816 13.124 1.00 93.06 85 SER A CA 1
ATOM 626 C C . SER A 1 85 ? -5.042 2.579 11.789 1.00 93.06 85 SER A C 1
ATOM 628 O O . SER A 1 85 ? -4.157 2.424 10.944 1.00 93.06 85 SER A O 1
ATOM 630 N N . PRO A 1 86 ? -6.042 3.455 11.583 1.00 93.19 86 PRO A N 1
ATOM 631 C CA . PRO A 1 86 ? -6.070 4.359 10.432 1.00 93.19 86 PRO A CA 1
ATOM 632 C C . PRO A 1 86 ? -4.770 5.153 10.226 1.00 93.19 86 PRO A C 1
ATOM 634 O O . PRO A 1 86 ? -4.317 5.319 9.097 1.00 93.19 86 PRO A O 1
ATOM 637 N N . ALA A 1 87 ? -4.145 5.625 11.308 1.00 94.50 87 ALA A N 1
ATOM 638 C CA . ALA A 1 87 ? -2.898 6.380 11.222 1.00 94.50 87 ALA A CA 1
ATOM 639 C C . ALA A 1 87 ? -1.715 5.487 10.815 1.00 94.50 87 ALA A C 1
ATOM 641 O O . ALA A 1 87 ? -0.909 5.887 9.976 1.00 94.50 87 ALA A O 1
ATOM 642 N N . ASP A 1 88 ? -1.643 4.270 11.363 1.00 95.38 88 ASP A N 1
ATOM 643 C CA . ASP A 1 88 ? -0.589 3.308 11.022 1.00 95.38 88 ASP A CA 1
ATOM 644 C C . ASP A 1 88 ? -0.704 2.853 9.565 1.00 95.38 88 ASP A C 1
ATOM 646 O O . ASP A 1 88 ? 0.308 2.714 8.881 1.00 95.38 88 ASP A O 1
ATOM 650 N N . LEU A 1 89 ? -1.934 2.674 9.067 1.00 95.81 89 LEU A N 1
ATOM 651 C CA . LEU A 1 89 ? -2.193 2.332 7.671 1.00 95.81 89 LEU A CA 1
ATOM 652 C C . LEU A 1 89 ? -1.706 3.434 6.716 1.00 95.81 89 LEU A C 1
ATOM 654 O O . LEU A 1 89 ? -0.993 3.129 5.759 1.00 95.81 89 LEU A O 1
ATOM 658 N N . ASP A 1 90 ? -2.052 4.701 6.980 1.00 95.25 90 ASP A N 1
ATOM 659 C CA . ASP A 1 90 ? -1.594 5.835 6.160 1.00 95.25 90 ASP A CA 1
ATOM 660 C C . ASP A 1 90 ? -0.062 5.941 6.159 1.00 95.25 90 ASP A C 1
ATOM 662 O O . ASP A 1 90 ? 0.560 6.070 5.102 1.00 95.25 90 ASP A O 1
ATOM 666 N N . ALA A 1 91 ? 0.561 5.827 7.336 1.00 95.44 91 ALA A N 1
ATOM 667 C CA . ALA A 1 91 ? 2.010 5.909 7.484 1.00 95.44 91 ALA A CA 1
ATOM 668 C C . ALA A 1 91 ? 2.734 4.766 6.755 1.00 95.44 91 ALA A C 1
ATOM 670 O O . ALA A 1 91 ? 3.661 5.019 5.979 1.00 95.44 91 ALA A O 1
ATOM 671 N N . ALA A 1 92 ? 2.288 3.523 6.952 1.00 95.06 92 ALA A N 1
ATOM 672 C CA . ALA A 1 92 ? 2.882 2.350 6.320 1.00 95.06 92 ALA A CA 1
ATOM 673 C C . ALA A 1 92 ? 2.731 2.382 4.791 1.00 95.06 92 ALA A C 1
ATOM 675 O O . ALA A 1 92 ? 3.656 1.993 4.069 1.00 95.06 92 ALA A O 1
ATOM 676 N N . TRP A 1 93 ? 1.601 2.887 4.282 1.00 95.50 93 TRP A N 1
ATOM 677 C CA . TRP A 1 93 ? 1.395 3.051 2.846 1.00 95.50 93 TRP A CA 1
ATOM 678 C C . TRP A 1 93 ? 2.324 4.118 2.264 1.00 95.50 93 TRP A C 1
ATOM 680 O O 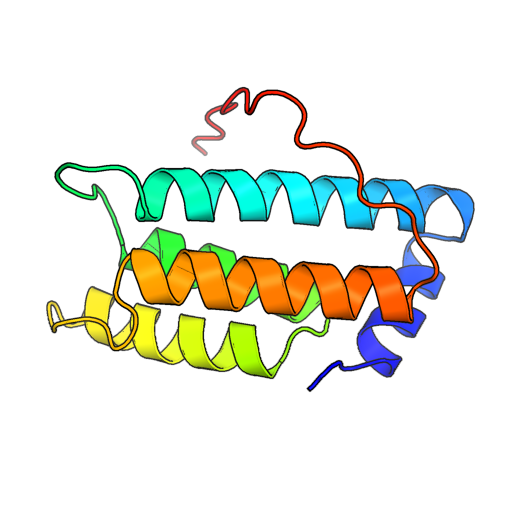. TRP A 1 93 ? 3.042 3.846 1.300 1.00 95.50 93 TRP A O 1
ATOM 690 N N . ARG A 1 94 ? 2.377 5.307 2.880 1.00 94.88 94 ARG A N 1
ATOM 691 C CA . ARG A 1 94 ? 3.275 6.396 2.457 1.00 94.88 94 ARG A CA 1
ATOM 692 C C . ARG A 1 94 ? 4.729 5.947 2.414 1.00 94.88 94 ARG A C 1
ATOM 694 O O . ARG A 1 94 ? 5.425 6.215 1.437 1.00 94.88 94 ARG A O 1
ATOM 701 N N . GLU A 1 95 ? 5.186 5.246 3.449 1.00 94.88 95 GLU A N 1
ATOM 702 C CA . GLU A 1 95 ? 6.549 4.722 3.503 1.00 94.88 95 GLU A CA 1
ATOM 703 C C . GLU A 1 95 ? 6.809 3.715 2.373 1.00 94.88 95 GLU A C 1
ATOM 705 O O . GLU A 1 95 ? 7.829 3.798 1.684 1.00 94.88 95 GLU A O 1
ATOM 710 N N . SER A 1 96 ? 5.873 2.789 2.150 1.00 95.62 96 SER A N 1
ATOM 711 C CA . SER A 1 96 ? 5.980 1.771 1.101 1.00 95.62 96 SER A CA 1
ATOM 712 C C . SER A 1 96 ? 6.028 2.399 -0.294 1.00 95.62 96 SER A C 1
ATOM 714 O O . SER A 1 96 ? 6.886 2.033 -1.097 1.00 95.62 96 SER A O 1
ATOM 716 N N . ARG A 1 97 ? 5.181 3.404 -0.555 1.00 94.94 97 ARG A N 1
ATOM 717 C CA . ARG A 1 97 ? 5.154 4.172 -1.807 1.00 94.94 97 ARG A CA 1
ATOM 718 C C . ARG A 1 97 ? 6.472 4.898 -2.062 1.00 94.94 97 ARG A C 1
ATOM 720 O O . ARG A 1 97 ? 7.032 4.771 -3.147 1.00 94.94 97 ARG A O 1
ATOM 727 N N . ILE A 1 98 ? 6.995 5.618 -1.067 1.00 94.62 98 ILE A N 1
ATOM 728 C CA . ILE A 1 98 ? 8.275 6.335 -1.190 1.00 94.62 98 ILE A CA 1
ATOM 729 C C . ILE A 1 98 ? 9.402 5.357 -1.524 1.00 94.62 98 ILE A C 1
ATOM 731 O O . ILE A 1 98 ? 10.200 5.617 -2.423 1.00 94.62 98 ILE A O 1
ATOM 735 N N . ARG A 1 99 ? 9.458 4.215 -0.826 1.00 94.75 99 ARG A N 1
ATOM 736 C CA . ARG A 1 99 ? 10.468 3.179 -1.077 1.00 94.75 99 ARG A CA 1
ATOM 737 C C . ARG A 1 99 ? 10.346 2.595 -2.484 1.00 94.75 99 ARG A C 1
ATOM 739 O O . ARG A 1 99 ? 11.370 2.435 -3.141 1.00 94.75 99 ARG A O 1
ATOM 746 N N . LEU A 1 100 ? 9.129 2.306 -2.946 1.00 95.44 100 LEU A N 1
ATOM 747 C CA . LEU A 1 100 ? 8.872 1.789 -4.292 1.00 95.44 100 LEU A CA 1
ATOM 748 C C . LEU A 1 100 ? 9.330 2.777 -5.371 1.00 95.44 100 LEU A C 1
ATOM 750 O O . LEU A 1 100 ? 10.112 2.414 -6.244 1.00 95.44 100 LEU A O 1
ATOM 754 N N . LEU A 1 101 ? 8.896 4.035 -5.287 1.00 94.88 101 LEU A N 1
ATOM 755 C CA . LEU A 1 101 ? 9.240 5.068 -6.268 1.00 94.88 101 LEU A CA 1
ATOM 756 C C . LEU A 1 101 ? 10.745 5.348 -6.304 1.00 94.88 101 LEU A C 1
ATOM 758 O O . LEU A 1 101 ? 11.331 5.423 -7.383 1.00 94.88 101 LEU A O 1
ATOM 762 N N . ALA A 1 102 ? 11.386 5.425 -5.133 1.00 94.75 102 ALA A N 1
ATOM 763 C CA . ALA A 1 102 ? 12.834 5.578 -5.036 1.00 94.75 102 ALA A CA 1
ATOM 764 C C . ALA A 1 102 ? 13.577 4.396 -5.674 1.00 94.75 102 ALA A C 1
ATOM 766 O O . ALA A 1 102 ? 14.572 4.599 -6.366 1.00 94.75 102 ALA A O 1
ATOM 767 N N . GLN A 1 103 ? 13.080 3.171 -5.480 1.00 94.88 103 GLN A N 1
ATOM 768 C CA . GLN A 1 103 ? 13.656 1.967 -6.075 1.00 94.88 103 GLN A CA 1
ATOM 769 C C . GLN A 1 103 ? 13.490 1.923 -7.601 1.00 94.88 103 GLN A C 1
ATOM 771 O O . GLN A 1 103 ? 14.380 1.434 -8.296 1.00 94.88 103 GLN A O 1
ATOM 776 N N . LEU A 1 104 ? 12.369 2.430 -8.120 1.00 93.25 104 LEU A N 1
ATOM 777 C CA . LEU A 1 104 ? 12.084 2.496 -9.556 1.00 93.25 104 LEU A CA 1
ATOM 778 C C . LEU A 1 104 ? 12.722 3.712 -10.247 1.00 93.25 104 LEU A C 1
ATOM 780 O O . LEU A 1 104 ? 12.734 3.769 -11.474 1.00 93.25 104 LEU A O 1
ATOM 784 N N . GLY A 1 105 ? 13.239 4.683 -9.487 1.00 94.12 105 GLY A N 1
ATOM 785 C CA . GLY A 1 105 ? 13.725 5.953 -10.032 1.00 94.12 105 GLY A CA 1
ATOM 786 C C . GLY A 1 105 ? 12.611 6.813 -10.641 1.00 94.12 105 GLY A C 1
ATOM 787 O O . GLY A 1 105 ? 12.881 7.643 -11.506 1.00 94.12 105 GLY A O 1
ATOM 788 N N . MET A 1 106 ? 11.363 6.602 -10.216 1.00 90.56 106 MET A N 1
ATOM 789 C CA . MET A 1 106 ? 10.185 7.305 -10.724 1.00 90.56 106 MET A CA 1
ATOM 790 C C . MET A 1 106 ? 9.853 8.510 -9.841 1.00 90.56 106 MET A C 1
ATOM 792 O O . MET A 1 106 ? 9.977 8.455 -8.616 1.00 90.56 106 MET A O 1
ATOM 796 N N . ALA A 1 107 ? 9.404 9.604 -10.458 1.00 87.56 107 ALA A N 1
ATOM 797 C CA . ALA A 1 107 ? 8.798 10.706 -9.719 1.00 87.56 107 ALA A CA 1
ATOM 798 C C . ALA A 1 107 ? 7.454 10.261 -9.126 1.00 87.56 107 ALA A C 1
ATOM 800 O O . ALA A 1 107 ? 6.780 9.410 -9.702 1.00 87.56 107 ALA A O 1
ATOM 801 N N . ASP A 1 108 ? 7.061 10.845 -7.994 1.00 82.25 108 ASP A N 1
ATOM 802 C CA . ASP A 1 108 ? 5.757 10.569 -7.393 1.00 82.25 108 ASP A CA 1
ATOM 803 C C . ASP A 1 108 ? 4.645 11.098 -8.310 1.00 82.25 108 ASP A C 1
ATOM 805 O O . ASP A 1 108 ? 4.570 12.320 -8.507 1.00 82.25 108 ASP A O 1
ATOM 809 N N . PRO A 1 109 ? 3.801 10.228 -8.899 1.00 74.94 109 PRO A N 1
ATOM 810 C CA . PRO A 1 109 ? 2.647 10.698 -9.639 1.00 74.94 109 PRO A CA 1
ATOM 811 C C . PRO A 1 109 ? 1.726 11.365 -8.620 1.00 74.94 109 PRO A C 1
ATOM 813 O O . PRO A 1 109 ? 1.164 10.702 -7.748 1.00 74.94 109 PRO A O 1
ATOM 816 N N . VAL A 1 110 ? 1.643 12.700 -8.669 1.00 62.84 110 VAL A N 1
ATOM 817 C CA . VAL A 1 110 ? 0.790 13.496 -7.778 1.00 62.84 110 VAL A CA 1
ATOM 818 C C . VAL A 1 110 ? -0.580 12.835 -7.720 1.00 62.84 110 VAL A C 1
ATOM 820 O O . VAL A 1 110 ? -1.135 12.528 -8.772 1.00 62.84 110 VAL A O 1
ATOM 823 N N . ARG A 1 111 ? -1.101 12.622 -6.503 1.00 59.94 111 ARG A N 1
ATOM 824 C CA . ARG A 1 111 ? -2.473 12.162 -6.251 1.00 59.94 111 ARG A CA 1
ATOM 825 C C . ARG A 1 111 ? -3.439 12.996 -7.092 1.00 59.94 111 ARG A C 1
ATOM 827 O O . ARG A 1 111 ? -3.820 14.091 -6.680 1.00 59.94 111 ARG A O 1
ATOM 834 N N . SER A 1 112 ? -3.796 12.499 -8.274 1.00 48.03 112 SER A N 1
ATOM 835 C CA . SER A 1 112 ? -4.936 13.003 -9.022 1.00 48.03 112 SER A CA 1
ATOM 836 C C . SER A 1 112 ? -6.137 12.844 -8.100 1.00 48.03 112 SER A C 1
ATOM 838 O O . SER A 1 112 ? -6.248 11.846 -7.385 1.00 48.03 112 SER A O 1
ATOM 840 N N . GLU A 1 113 ? -6.960 13.879 -8.002 1.00 43.91 113 GLU A N 1
ATOM 841 C CA . GLU A 1 113 ? -8.093 13.916 -7.088 1.00 43.91 113 GLU A CA 1
ATOM 842 C C . GLU A 1 113 ? -8.983 12.695 -7.349 1.00 43.91 113 GLU A C 1
ATOM 844 O O . GLU A 1 113 ? -9.634 12.591 -8.386 1.00 43.91 113 GLU A O 1
ATOM 849 N N . PHE A 1 114 ? -8.938 11.742 -6.417 1.00 41.88 114 PHE A N 1
ATOM 850 C CA . PHE A 1 114 ? -9.568 10.432 -6.512 1.00 41.88 114 PHE A CA 1
ATOM 851 C C . PHE A 1 114 ? -11.036 10.573 -6.948 1.00 41.88 114 PHE A C 1
ATOM 853 O O . PHE A 1 114 ? -11.858 11.096 -6.191 1.00 41.88 114 PHE A O 1
ATOM 860 N N . ARG A 1 115 ? -11.385 10.102 -8.153 1.00 40.00 115 ARG A N 1
ATOM 861 C CA . ARG A 1 115 ? -12.781 9.928 -8.576 1.00 40.00 115 ARG A CA 1
ATOM 862 C C . ARG A 1 115 ? -13.110 8.444 -8.432 1.00 40.00 115 ARG A C 1
ATOM 864 O O . ARG A 1 115 ? -12.673 7.664 -9.269 1.00 40.00 115 ARG A O 1
ATOM 871 N N . PRO A 1 116 ? -13.828 8.021 -7.377 1.00 41.28 116 PRO A N 1
ATOM 872 C CA . PRO A 1 116 ? -14.155 6.616 -7.210 1.00 41.28 116 PRO A CA 1
ATOM 873 C C . PRO A 1 116 ? -15.133 6.211 -8.314 1.00 41.28 116 PRO A C 1
ATOM 875 O O . PRO A 1 116 ? -16.318 6.540 -8.250 1.00 41.28 116 PRO A O 1
ATOM 878 N N . GLU A 1 117 ? -14.642 5.516 -9.336 1.00 42.75 117 GLU A N 1
ATOM 879 C CA . GLU A 1 117 ? -15.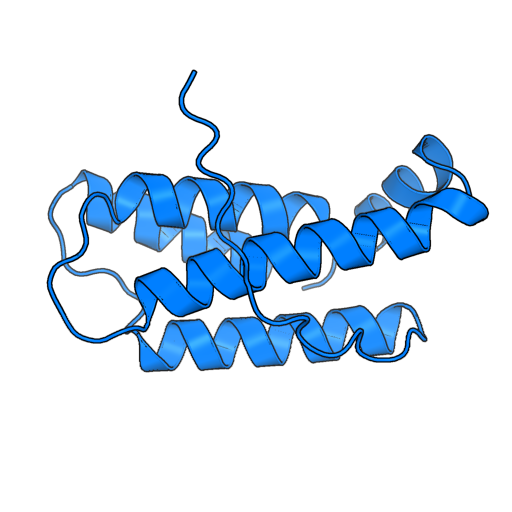507 4.817 -10.278 1.00 42.75 117 GLU A CA 1
ATOM 880 C C . GLU A 1 117 ? -15.915 3.508 -9.600 1.00 42.75 117 GLU A C 1
ATOM 882 O O . GLU A 1 117 ? -15.113 2.613 -9.342 1.00 42.75 117 GLU A O 1
ATOM 887 N N . THR A 1 118 ? -17.177 3.455 -9.185 1.00 41.97 118 THR A N 1
ATOM 888 C CA . THR A 1 118 ? -17.798 2.274 -8.597 1.00 41.97 118 THR A CA 1
ATOM 889 C C . THR A 1 118 ? -17.895 1.184 -9.660 1.00 41.97 118 THR A C 1
ATOM 891 O O . THR A 1 118 ? -18.883 1.132 -10.391 1.00 41.97 118 THR A O 1
ATOM 894 N N . HIS A 1 119 ? -16.901 0.305 -9.745 1.00 37.66 119 HIS A N 1
ATOM 895 C CA . HIS A 1 119 ? -17.070 -0.974 -10.425 1.00 37.66 119 HIS A CA 1
ATOM 896 C C . HIS A 1 119 ? -17.713 -1.960 -9.448 1.00 37.66 119 HIS A C 1
ATOM 898 O O . HIS A 1 119 ? -17.066 -2.555 -8.591 1.00 37.66 119 HIS A O 1
ATOM 904 N N . HIS A 1 120 ? -19.040 -2.025 -9.538 1.00 37.28 120 HIS A N 1
ATOM 905 C CA . HIS A 1 120 ? -19.864 -3.094 -8.995 1.00 37.28 120 HIS A CA 1
ATOM 906 C C . HIS A 1 120 ? -20.106 -4.067 -10.154 1.00 37.28 120 HIS A C 1
ATOM 908 O O . HIS A 1 120 ? -20.745 -3.679 -11.135 1.00 37.28 120 HIS A O 1
ATOM 914 N N . GLU A 1 121 ? -19.568 -5.280 -10.060 1.00 34.00 121 GLU A N 1
ATOM 915 C CA . GLU A 1 121 ? -20.017 -6.439 -10.842 1.00 34.00 121 GLU A CA 1
ATOM 916 C C . GLU A 1 121 ? -20.688 -7.442 -9.902 1.00 34.00 121 GLU A C 1
ATOM 918 O O . GLU A 1 121 ? -20.162 -7.638 -8.780 1.00 34.00 121 GLU A O 1
#

Foldseek 3Di:
DADVVLLVVLCVVLDPVCSVVLVLVLLQVLVVLLVLQLDDDDDPQLLVSLVSNLVSCVSLRVNVSSVLSVQQSVCRVVVHDRPDDSVNSVVSSVVSLVVSCVVVVHDPPPNDPDDDPDPDD

Sequence (121 aa):
MLNLQQLDDLRSDVGEDGFADLIALFLEETDGVVARMTAPGPKMDPAADFHFLKGATRNLGLESFSAVCHEAELAAAAGQPTPLSPADLDAAWRESRIRLLAQLGMADPVRSEFRPETHHE

InterPro domains:
  IPR008207 Signal transduction histidine kinase, phosphotransfer (Hpt) domain [PF01627] (22-95)
  IPR036641 HPT domain superfamily [G3DSA:1.20.120.160] (1-100)
  IPR036641 HPT domain superfamily [SSF47226] (1-94)

pLDDT: mean 88.39, std 15.28, range [34.0, 97.75]

Radius of gyration: 14.41 Å; chains: 1; bounding box: 34×26×38 Å

Organism: NCBI:txid1553448